Protein AF-X0ZM02-F1 (afdb_monomer)

Nearest PDB structures (foldseek):
  6ifd-assembly2_D  TM=9.025E-01  e=1.236E-11  Vibrio cholerae
  6ifd-assembly2_C  TM=8.957E-01  e=3.760E-11  Vibrio cholerae
  6ifd-assembly1_A  TM=8.957E-01  e=6.777E-11  Vibrio cholerae
  6ifi-assembly1_A  TM=8.770E-01  e=3.482E-10  Vibrio cholerae
  9ftc-assembly1_B  TM=8.347E-01  e=5.383E-08  Aeromonas caviae

Sequence (154 aa):
MGSKLINNVYVSSDAIDILEISKNYGAKVIKRPRTIARDNSTSEEALKHAIAFIKKNVKEKIDIIVFCQATSPLRTSEDIDNAIKYFISTQADSLFSAVILESLYTWRKQKRELISVSYDYKNRVRRQERPPLYLENGSIYIFKPEVLVKYNNR

Solvent-accessible surface area (backbone atoms only — not comparable to full-atom values): 9552 Å² total; per-residue (Å²): 136,77,44,87,78,65,90,79,55,77,46,76,39,69,51,64,68,61,45,53,54,38,44,77,70,72,31,44,71,41,83,40,60,70,85,53,66,42,96,85,42,48,72,60,57,44,50,53,50,49,54,52,47,38,46,72,76,69,64,56,88,73,76,66,43,78,50,64,41,84,90,36,75,85,67,53,40,63,57,53,43,53,51,52,52,49,43,60,75,69,66,56,62,58,49,71,41,61,43,82,44,88,76,70,90,43,65,45,78,54,94,95,44,76,42,67,72,68,55,57,84,92,62,75,72,59,79,90,78,52,81,86,42,74,40,78,61,63,42,43,34,39,27,31,63,64,46,36,70,75,66,70,42,114

Structure (mmCIF, N/CA/C/O backbone):
data_AF-X0ZM02-F1
#
_entry.id   AF-X0ZM02-F1
#
loop_
_atom_site.group_PDB
_atom_site.id
_atom_site.type_symbol
_atom_site.label_atom_id
_atom_site.label_alt_id
_atom_site.label_comp_id
_atom_site.label_asym_id
_atom_site.label_entity_id
_atom_site.label_seq_id
_atom_site.pdbx_PDB_ins_code
_atom_site.Cartn_x
_atom_site.Cartn_y
_atom_site.Cartn_z
_atom_site.occupancy
_atom_site.B_iso_or_equiv
_atom_site.auth_seq_id
_atom_site.auth_comp_id
_atom_site.auth_asym_id
_atom_site.auth_atom_id
_atom_site.pdbx_PDB_model_num
ATOM 1 N N . MET A 1 1 ? -11.727 -12.442 7.898 1.00 53.62 1 MET A N 1
ATOM 2 C CA . MET A 1 1 ? -10.272 -12.245 7.689 1.00 53.62 1 MET A CA 1
ATOM 3 C C . MET A 1 1 ? -9.522 -13.298 8.482 1.00 53.62 1 MET A C 1
ATOM 5 O O . MET A 1 1 ? -9.920 -13.543 9.608 1.00 53.62 1 MET A O 1
ATOM 9 N N . GLY A 1 2 ? -8.522 -13.949 7.879 1.00 79.25 2 GLY A N 1
ATOM 10 C CA . GLY A 1 2 ? -7.834 -15.119 8.454 1.00 79.25 2 GLY A CA 1
ATOM 11 C C . GLY A 1 2 ? -6.314 -14.983 8.600 1.00 79.25 2 GLY A C 1
ATOM 12 O O . GLY A 1 2 ? -5.657 -15.976 8.890 1.00 79.25 2 GLY A O 1
ATOM 13 N N . SER A 1 3 ? -5.748 -13.789 8.374 1.00 89.75 3 SER A N 1
ATOM 14 C CA . SER A 1 3 ? -4.322 -13.541 8.638 1.00 89.75 3 SER A CA 1
ATOM 15 C C . SER A 1 3 ? -4.085 -13.556 10.145 1.00 89.75 3 SER A C 1
ATOM 17 O O . SER A 1 3 ? -4.868 -12.977 10.900 1.00 89.75 3 SER A O 1
ATOM 19 N N . LYS A 1 4 ? -3.022 -14.234 10.579 1.00 94.19 4 LYS A N 1
ATOM 20 C CA . LYS A 1 4 ? -2.693 -14.407 12.003 1.00 94.19 4 LYS A CA 1
ATOM 21 C C . LYS A 1 4 ? -1.858 -13.258 12.563 1.00 94.19 4 LYS A C 1
ATOM 23 O O . LYS A 1 4 ? -1.710 -13.161 13.777 1.00 94.19 4 LYS A O 1
ATOM 28 N N . LEU A 1 5 ? -1.293 -12.421 11.691 1.00 96.06 5 LEU A N 1
ATOM 29 C CA . LEU A 1 5 ? -0.351 -11.361 12.061 1.00 96.06 5 LEU A CA 1
ATOM 30 C C . LEU A 1 5 ? -0.957 -9.951 12.028 1.00 96.06 5 LEU A C 1
ATOM 32 O O . LEU A 1 5 ? -0.303 -8.999 12.443 1.00 96.06 5 LEU A O 1
ATOM 36 N N . ILE A 1 6 ? -2.196 -9.796 11.554 1.00 95.94 6 ILE A N 1
ATOM 37 C CA . ILE A 1 6 ? -2.898 -8.509 11.544 1.00 95.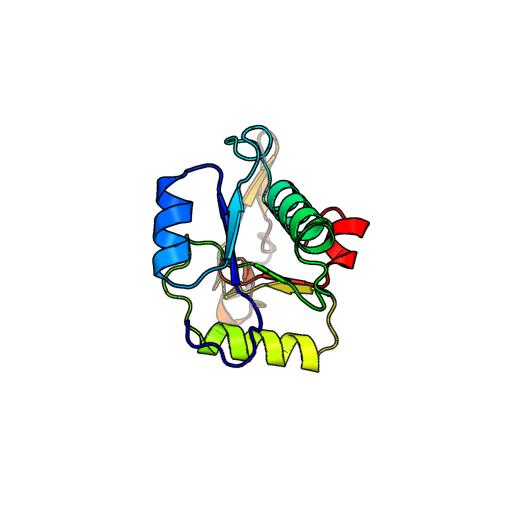94 6 ILE A CA 1
ATOM 38 C C . ILE A 1 6 ? -3.673 -8.318 12.850 1.00 95.94 6 ILE A C 1
ATOM 40 O O . ILE A 1 6 ? -4.576 -9.089 13.163 1.00 95.94 6 ILE A O 1
ATOM 44 N N . ASN A 1 7 ? -3.369 -7.245 13.583 1.00 95.06 7 ASN A N 1
ATOM 45 C CA . ASN A 1 7 ? -4.072 -6.916 14.828 1.00 95.06 7 ASN A CA 1
ATOM 46 C C . ASN A 1 7 ? -5.404 -6.198 14.593 1.00 95.06 7 ASN A C 1
ATOM 48 O O . ASN A 1 7 ? -6.390 -6.474 15.268 1.00 95.06 7 ASN A O 1
ATOM 52 N N . ASN A 1 8 ? -5.424 -5.247 13.660 1.00 94.94 8 ASN A N 1
ATOM 53 C CA . ASN A 1 8 ? -6.574 -4.389 13.408 1.00 94.94 8 ASN A CA 1
ATOM 54 C C . ASN A 1 8 ? -6.757 -4.178 11.913 1.00 94.94 8 ASN A C 1
ATOM 56 O O . ASN A 1 8 ? -5.787 -3.973 11.185 1.00 94.94 8 ASN A O 1
ATOM 60 N N . VAL A 1 9 ? -8.013 -4.164 11.471 1.00 96.56 9 VAL A N 1
ATOM 61 C CA . VAL A 1 9 ? -8.362 -3.895 10.076 1.00 96.56 9 VAL A CA 1
ATOM 62 C C . VAL A 1 9 ? -9.268 -2.686 10.020 1.00 96.56 9 VAL A C 1
ATOM 64 O O . VAL A 1 9 ? -10.282 -2.628 10.718 1.00 96.56 9 VAL A O 1
ATOM 67 N N . TYR A 1 10 ? -8.901 -1.748 9.154 1.00 97.25 10 TYR A N 1
ATOM 68 C CA . TYR A 1 10 ? -9.643 -0.525 8.916 1.00 97.25 10 TYR A CA 1
ATOM 69 C C . TYR A 1 10 ? -10.052 -0.428 7.447 1.00 97.25 10 TYR A C 1
ATOM 71 O O . TYR A 1 10 ? -9.241 -0.687 6.559 1.00 97.25 10 TYR A O 1
ATOM 79 N N . VAL A 1 11 ? -11.284 0.007 7.193 1.00 97.88 11 VAL A N 1
ATOM 80 C CA . VAL A 1 11 ? -11.743 0.433 5.867 1.00 97.88 11 VAL A CA 1
ATOM 81 C C . VAL A 1 11 ? -11.991 1.936 5.885 1.00 97.88 11 VAL A C 1
ATOM 83 O O . VAL A 1 11 ? -12.757 2.444 6.703 1.00 97.88 11 VAL A O 1
ATOM 86 N N . SER A 1 12 ? -11.327 2.647 4.974 1.00 97.44 12 SER A N 1
ATOM 87 C CA . SER A 1 12 ? -11.488 4.086 4.766 1.00 97.44 12 SER A CA 1
ATOM 88 C C . SER A 1 12 ? -12.326 4.322 3.516 1.00 97.44 12 SER A C 1
ATOM 90 O O . SER A 1 12 ? -11.930 3.913 2.426 1.00 97.44 12 SER A O 1
ATOM 92 N N . SER A 1 13 ? -13.484 4.957 3.670 1.00 96.56 13 SER A N 1
ATOM 93 C CA . SER A 1 13 ? -14.389 5.273 2.561 1.00 96.56 13 SER A CA 1
ATOM 94 C C . SER A 1 13 ? -15.231 6.503 2.890 1.00 96.56 13 SER A C 1
ATOM 96 O O . SER A 1 13 ? -15.465 6.825 4.056 1.00 96.56 13 SER A O 1
ATOM 98 N N . ASP A 1 14 ? -15.657 7.225 1.864 1.00 96.19 14 ASP A N 1
ATOM 99 C CA . ASP A 1 14 ? -16.641 8.305 1.939 1.00 96.19 14 ASP A CA 1
ATOM 100 C C . ASP A 1 14 ? -18.077 7.810 1.685 1.00 96.19 14 ASP A C 1
ATOM 102 O O . ASP A 1 14 ? -19.031 8.483 2.082 1.00 96.19 14 ASP A O 1
ATOM 106 N N . ALA A 1 15 ? -18.229 6.618 1.100 1.00 96.44 15 ALA A N 1
ATOM 107 C CA . ALA A 1 15 ? -19.515 6.000 0.799 1.00 96.44 15 ALA A CA 1
ATOM 108 C C . ALA A 1 15 ? -20.051 5.202 2.002 1.00 96.44 15 ALA A C 1
ATOM 110 O O . ALA A 1 15 ? -19.353 4.364 2.578 1.00 96.44 15 ALA A O 1
ATOM 111 N N . ILE A 1 16 ? -21.286 5.498 2.415 1.00 95.94 16 ILE A N 1
ATOM 112 C CA . ILE A 1 16 ? -21.894 4.956 3.642 1.00 95.94 16 ILE A CA 1
ATOM 113 C C . ILE A 1 16 ? -22.155 3.452 3.524 1.00 95.94 16 ILE A C 1
ATOM 115 O O . ILE A 1 16 ? -21.842 2.712 4.451 1.00 95.94 16 ILE A O 1
ATOM 119 N N . ASP A 1 17 ? -22.644 3.008 2.373 1.00 97.62 17 ASP A N 1
ATOM 120 C CA . ASP A 1 17 ? -22.875 1.605 2.021 1.00 97.62 17 ASP A CA 1
ATOM 121 C C . ASP A 1 17 ? -21.604 0.749 2.160 1.00 97.62 17 ASP A C 1
ATOM 123 O O . ASP A 1 17 ? -21.625 -0.308 2.793 1.00 97.62 17 ASP A O 1
ATOM 127 N N . ILE A 1 18 ? -20.461 1.242 1.670 1.00 96.88 18 ILE A N 1
ATOM 128 C CA . ILE A 1 18 ? -19.160 0.573 1.822 1.00 96.88 18 ILE A CA 1
ATOM 129 C C . ILE A 1 18 ? -18.781 0.457 3.303 1.00 96.88 18 ILE A C 1
ATOM 131 O O . ILE A 1 18 ? -18.293 -0.590 3.738 1.00 96.88 18 ILE A O 1
ATOM 135 N N . LEU A 1 19 ? -18.988 1.516 4.092 1.00 97.56 19 LEU A N 1
ATOM 136 C CA . LEU A 1 19 ? -18.663 1.513 5.522 1.00 97.56 19 LEU A CA 1
ATOM 137 C C . LEU A 1 19 ? -19.575 0.543 6.291 1.00 97.56 19 LEU A C 1
ATOM 139 O O . LEU A 1 19 ? -19.095 -0.191 7.153 1.00 97.56 19 LEU A O 1
ATOM 143 N N . GLU A 1 20 ? -20.869 0.506 5.988 1.00 97.94 20 GLU A N 1
ATOM 144 C CA . GLU A 1 20 ? -21.826 -0.410 6.618 1.00 97.94 20 GLU A CA 1
ATOM 145 C C . GLU A 1 20 ? -21.496 -1.870 6.319 1.00 97.94 20 GLU A C 1
ATOM 147 O O . GLU A 1 20 ? -21.361 -2.669 7.248 1.00 97.94 20 GLU A O 1
ATOM 152 N N . ILE A 1 21 ? -21.252 -2.207 5.049 1.00 97.62 21 ILE A N 1
ATOM 153 C CA . ILE A 1 21 ? -20.827 -3.557 4.664 1.00 97.62 21 ILE A CA 1
ATOM 154 C C . ILE A 1 21 ? -19.524 -3.920 5.385 1.00 97.62 21 ILE A C 1
ATOM 156 O O . ILE A 1 21 ? -19.424 -4.990 5.976 1.00 97.62 21 ILE A O 1
ATOM 160 N N . SER A 1 22 ? -18.543 -3.017 5.424 1.00 97.12 22 SER A N 1
ATOM 161 C CA . SER A 1 22 ? -17.257 -3.271 6.089 1.00 97.12 22 SER A CA 1
ATOM 162 C C . SER A 1 22 ? -17.406 -3.601 7.577 1.00 97.12 22 SER A C 1
ATOM 164 O O . SER A 1 22 ? -16.741 -4.519 8.065 1.00 97.12 22 SER A O 1
ATOM 166 N N . LYS A 1 23 ? -18.310 -2.913 8.290 1.00 96.62 23 LYS A N 1
ATOM 167 C CA . LYS A 1 23 ? -18.636 -3.236 9.690 1.00 96.62 23 LYS A CA 1
ATOM 168 C C . LYS A 1 23 ? -19.222 -4.636 9.827 1.00 96.62 23 LYS A C 1
ATOM 170 O O . LYS A 1 23 ? -18.818 -5.360 10.732 1.00 96.62 23 LYS A O 1
ATOM 175 N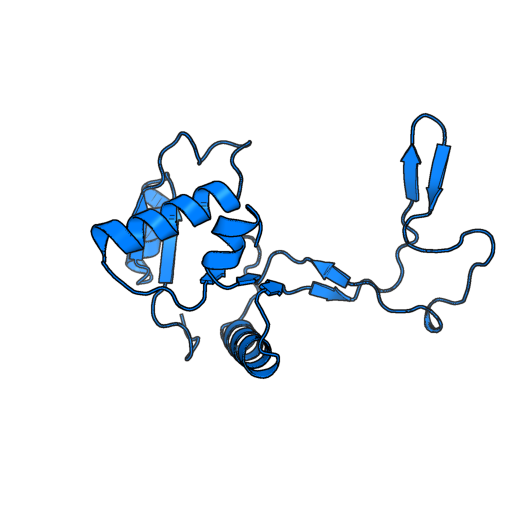 N . ASN A 1 24 ? -20.123 -5.031 8.925 1.00 96.75 24 ASN A N 1
ATOM 176 C CA . ASN A 1 24 ? -20.742 -6.362 8.943 1.00 96.75 24 ASN A CA 1
ATOM 177 C C . ASN A 1 24 ? -19.708 -7.487 8.767 1.00 96.75 24 ASN A C 1
ATOM 179 O O . ASN A 1 24 ? -19.889 -8.578 9.298 1.00 96.75 24 ASN A O 1
ATOM 183 N N . TYR A 1 25 ? -18.594 -7.208 8.084 1.00 95.12 25 TYR A N 1
ATOM 184 C CA . TYR A 1 25 ? -17.450 -8.120 7.953 1.00 95.12 25 TYR A CA 1
ATOM 185 C C . TYR A 1 25 ? -16.388 -7.965 9.063 1.00 95.12 25 TYR A C 1
ATOM 187 O O . TYR A 1 25 ? -15.320 -8.579 8.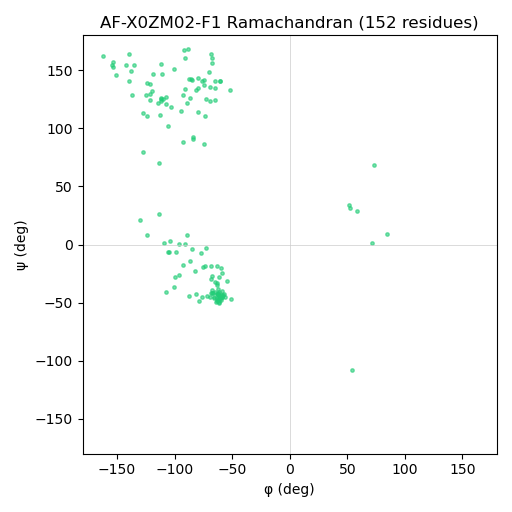988 1.00 95.12 25 TYR A O 1
ATOM 195 N N . GLY A 1 26 ? -16.664 -7.166 10.099 1.00 95.00 26 GLY A N 1
ATOM 196 C CA . GLY A 1 26 ? -15.817 -7.009 11.285 1.00 95.00 26 GLY A CA 1
ATOM 197 C C . GLY A 1 26 ? -14.675 -5.999 11.148 1.00 95.00 26 GLY A C 1
ATOM 198 O O . GLY A 1 26 ? -13.815 -5.936 12.027 1.00 95.00 26 GLY A O 1
ATOM 199 N N . ALA A 1 27 ? -14.630 -5.204 10.075 1.00 96.50 27 ALA A N 1
ATOM 200 C CA . ALA A 1 27 ? -13.641 -4.140 9.947 1.00 96.50 27 ALA A CA 1
ATOM 201 C C . ALA A 1 27 ? -14.052 -2.895 10.750 1.00 96.50 27 ALA A C 1
ATOM 203 O O . ALA A 1 27 ? -15.220 -2.495 10.781 1.00 96.50 27 ALA A O 1
ATOM 204 N N . LYS A 1 28 ? -13.066 -2.223 11.350 1.00 97.06 28 LYS A N 1
ATOM 205 C CA . LYS A 1 28 ? -13.231 -0.859 11.863 1.00 97.06 28 LYS A CA 1
ATOM 206 C C . LYS A 1 28 ? -13.362 0.089 10.668 1.00 97.06 28 LYS A C 1
ATOM 208 O O . LYS A 1 28 ? -12.771 -0.143 9.616 1.00 97.06 28 LYS A O 1
ATOM 213 N N . VAL A 1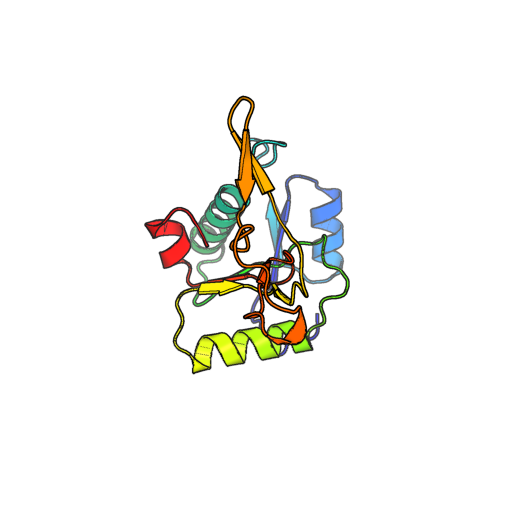 29 ? -14.117 1.172 10.807 1.00 97.50 29 VAL A N 1
ATOM 214 C CA . VAL A 1 29 ? -14.372 2.085 9.683 1.00 97.50 29 VAL A CA 1
ATOM 215 C C . VAL A 1 29 ? -13.864 3.489 9.940 1.00 97.50 29 VAL A C 1
ATOM 217 O O . VAL A 1 29 ? -13.896 3.982 11.067 1.00 97.50 29 VAL A O 1
ATOM 220 N N . ILE A 1 30 ? -13.429 4.147 8.871 1.00 97.75 30 ILE A N 1
ATOM 221 C CA . ILE A 1 30 ? -12.967 5.529 8.873 1.00 97.75 30 ILE A CA 1
ATOM 222 C C . ILE A 1 30 ? -13.750 6.268 7.792 1.00 97.75 30 ILE A C 1
ATOM 224 O O . ILE A 1 30 ? -13.584 6.005 6.601 1.00 97.75 30 ILE A O 1
ATOM 228 N N . LYS A 1 31 ? -14.608 7.208 8.204 1.00 97.19 31 LYS A N 1
ATOM 229 C CA . LYS A 1 31 ? -15.325 8.064 7.257 1.00 97.19 31 LYS A CA 1
ATOM 230 C C . LYS A 1 31 ? -14.351 9.080 6.672 1.00 97.19 31 LYS A C 1
ATOM 232 O O . LYS A 1 31 ? -13.876 9.972 7.375 1.00 97.19 31 LYS A O 1
ATOM 237 N N . ARG A 1 32 ? -14.042 8.925 5.391 1.00 95.75 32 ARG A N 1
ATOM 238 C CA . ARG A 1 32 ? -13.106 9.778 4.665 1.00 95.75 32 ARG A CA 1
ATOM 239 C C . ARG A 1 32 ? -13.804 11.071 4.209 1.00 95.75 32 ARG A C 1
ATOM 241 O O . ARG A 1 32 ? -14.904 11.001 3.665 1.00 95.75 32 ARG A O 1
ATOM 248 N N . PRO A 1 33 ? -13.201 12.256 4.408 1.00 94.94 33 PRO A N 1
ATOM 249 C CA . PRO A 1 33 ? -13.709 13.498 3.842 1.00 94.94 33 PRO A CA 1
ATOM 250 C C . PRO A 1 33 ? -13.747 13.449 2.313 1.00 94.94 33 PRO A C 1
ATOM 252 O O . PRO A 1 33 ? -12.800 12.995 1.673 1.00 94.94 33 PRO A O 1
ATOM 255 N N . ARG A 1 34 ? -14.805 14.013 1.720 1.00 92.00 34 ARG A N 1
ATOM 256 C CA . ARG A 1 34 ? -15.003 14.043 0.260 1.00 92.00 34 ARG A CA 1
ATOM 257 C C . ARG A 1 34 ? -13.886 14.771 -0.502 1.00 92.00 34 ARG A C 1
ATOM 259 O O . ARG A 1 34 ? -13.735 14.587 -1.702 1.00 92.00 34 ARG A O 1
ATOM 266 N N . THR A 1 35 ? -13.113 15.626 0.166 1.00 91.50 35 THR A N 1
ATOM 267 C CA . THR A 1 35 ? -11.976 16.342 -0.434 1.00 91.50 35 THR A CA 1
ATOM 268 C C . THR A 1 35 ? -10.816 15.424 -0.812 1.00 91.50 35 THR A C 1
ATOM 270 O O . THR A 1 35 ? -10.108 15.748 -1.756 1.00 91.50 35 THR A O 1
ATOM 273 N N . ILE A 1 36 ? -10.662 14.286 -0.129 1.00 92.31 36 ILE A N 1
ATOM 274 C CA . ILE A 1 36 ? -9.605 13.284 -0.362 1.00 92.31 36 ILE A CA 1
ATOM 275 C C . ILE A 1 36 ? -10.180 11.950 -0.879 1.00 92.31 36 ILE A C 1
ATOM 277 O O . ILE A 1 36 ? -9.636 10.870 -0.643 1.00 92.31 36 ILE A O 1
ATOM 281 N N . ALA A 1 37 ? -11.340 12.031 -1.533 1.00 89.06 37 ALA A N 1
ATOM 282 C CA . ALA A 1 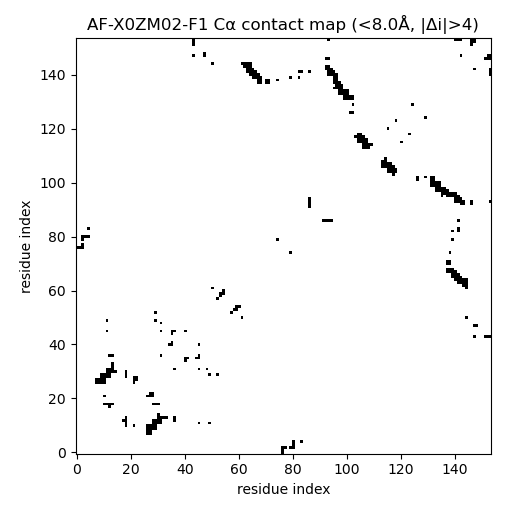37 ? -12.076 10.910 -2.112 1.00 89.06 37 ALA A CA 1
ATOM 283 C C . ALA A 1 37 ? -12.489 11.175 -3.571 1.00 89.06 37 ALA A C 1
ATOM 285 O O . ALA A 1 37 ? -13.457 10.605 -4.063 1.00 89.06 37 ALA A O 1
ATOM 286 N N . ARG A 1 38 ? -11.801 12.098 -4.244 1.00 88.38 38 ARG A N 1
ATOM 287 C CA . ARG A 1 38 ? -12.070 12.470 -5.637 1.00 88.38 38 ARG A CA 1
ATOM 288 C C . ARG A 1 38 ? -11.215 11.620 -6.574 1.00 88.38 38 ARG A C 1
ATOM 290 O O . ARG A 1 38 ? -10.236 11.024 -6.137 1.00 88.38 38 ARG A O 1
ATOM 297 N N . ASP A 1 39 ? -11.525 11.642 -7.866 1.00 83.56 39 ASP A N 1
ATOM 298 C CA . ASP A 1 39 ? -10.775 10.889 -8.887 1.00 83.56 39 ASP A CA 1
ATOM 299 C C . ASP A 1 39 ? -9.286 11.267 -8.957 1.00 83.56 39 ASP A C 1
ATOM 301 O O . ASP A 1 39 ? -8.455 10.470 -9.380 1.00 83.56 39 ASP A O 1
ATOM 305 N N . ASN A 1 40 ? -8.938 12.485 -8.531 1.00 86.12 40 ASN A N 1
ATOM 306 C CA . ASN A 1 40 ? -7.562 12.970 -8.464 1.00 86.12 40 ASN A CA 1
ATOM 307 C C . ASN A 1 40 ? -6.915 12.824 -7.076 1.00 86.12 40 ASN A C 1
ATOM 309 O O . ASN A 1 40 ? -5.770 13.242 -6.907 1.00 86.12 40 ASN A O 1
ATOM 313 N N . SER A 1 41 ? -7.632 12.283 -6.08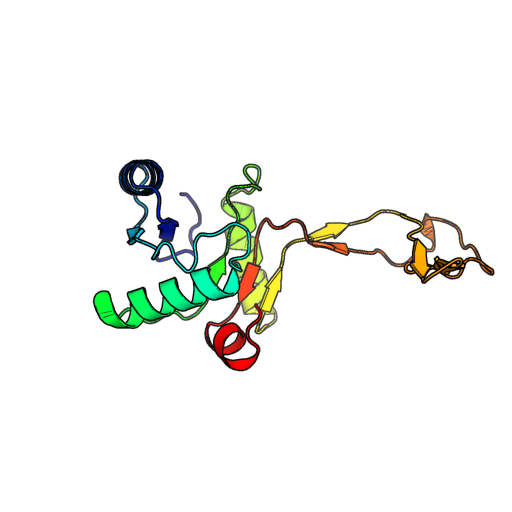7 1.00 89.75 41 SER A N 1
ATOM 314 C CA . SER A 1 41 ? -7.088 12.049 -4.751 1.00 89.75 41 SER A CA 1
ATOM 315 C C . SER A 1 41 ? -6.139 10.859 -4.760 1.00 89.75 41 SER A C 1
ATOM 317 O O . SER A 1 41 ? -6.386 9.846 -5.418 1.00 89.75 41 SER A O 1
ATOM 319 N N . THR A 1 42 ? -5.056 10.959 -3.998 1.00 92.12 42 THR A N 1
ATOM 320 C CA . THR A 1 42 ? -4.045 9.899 -3.956 1.00 92.12 42 THR A CA 1
ATOM 321 C C . THR A 1 42 ? -4.337 8.881 -2.856 1.00 92.12 42 THR A C 1
ATOM 323 O O . THR A 1 42 ? -5.055 9.145 -1.884 1.00 92.12 42 THR A O 1
ATOM 326 N N . SER A 1 43 ? -3.748 7.688 -2.979 1.00 93.19 43 SER A N 1
ATOM 327 C CA . SER A 1 43 ? -3.804 6.699 -1.892 1.00 93.19 43 SER A CA 1
ATOM 328 C C . SER A 1 43 ? -3.098 7.230 -0.639 1.00 93.19 43 SER A C 1
ATOM 330 O O . SER A 1 43 ? -3.542 6.983 0.480 1.00 93.19 43 SER A O 1
ATOM 332 N N . GLU A 1 44 ? -2.047 8.027 -0.821 1.00 95.19 44 GLU A N 1
ATOM 333 C CA . GLU A 1 44 ? -1.244 8.647 0.230 1.00 95.19 44 GLU A CA 1
ATOM 334 C C . GLU A 1 44 ? -2.079 9.611 1.081 1.00 95.19 44 GLU A C 1
ATOM 336 O O . GLU A 1 44 ? -1.977 9.585 2.308 1.00 95.19 44 GLU A O 1
ATOM 341 N N . GLU A 1 45 ? -2.945 10.425 0.467 1.00 95.50 45 GLU A N 1
ATOM 342 C CA . GLU A 1 45 ? -3.866 11.315 1.188 1.00 95.50 45 GLU A CA 1
ATOM 343 C C . GLU A 1 45 ? -4.828 10.521 2.080 1.00 95.50 45 GLU A C 1
ATOM 345 O O . GLU A 1 45 ? -5.008 10.839 3.261 1.00 95.50 45 GLU A O 1
ATOM 350 N N . ALA A 1 46 ? -5.407 9.446 1.540 1.00 95.50 46 ALA A N 1
ATOM 351 C CA . ALA A 1 46 ? -6.316 8.577 2.279 1.00 95.50 46 ALA A CA 1
ATOM 352 C C . ALA A 1 46 ? -5.610 7.852 3.440 1.00 95.50 46 ALA A C 1
ATOM 354 O O . ALA A 1 46 ? -6.163 7.771 4.542 1.00 95.50 46 ALA A O 1
ATOM 355 N N . LEU A 1 47 ? -4.384 7.370 3.219 1.00 96.81 47 LEU A N 1
ATOM 356 C CA . LEU A 1 47 ? -3.561 6.709 4.233 1.00 96.81 47 LEU A CA 1
ATOM 357 C C . LEU A 1 47 ? -3.160 7.676 5.352 1.00 96.81 47 LEU A C 1
ATOM 359 O O . LEU A 1 47 ? -3.320 7.352 6.530 1.00 96.81 47 LEU A O 1
ATOM 363 N N . LYS A 1 48 ? -2.718 8.893 5.015 1.00 96.19 48 LYS A N 1
ATOM 364 C CA . LYS A 1 48 ? -2.391 9.934 6.004 1.00 96.19 48 LYS A CA 1
ATOM 365 C C . LYS A 1 48 ? -3.599 10.299 6.858 1.00 96.19 48 LYS A C 1
ATOM 367 O O . LYS A 1 48 ? -3.476 10.391 8.081 1.00 96.19 48 LYS A O 1
ATOM 372 N N . HIS A 1 49 ? -4.768 10.448 6.236 1.00 96.88 49 HIS A N 1
ATOM 373 C CA . HIS A 1 49 ? -6.016 10.673 6.956 1.00 96.88 49 HIS A CA 1
ATOM 374 C C . HIS A 1 49 ? -6.340 9.522 7.917 1.00 96.88 49 HIS A C 1
ATOM 376 O O . HIS A 1 49 ? -6.652 9.771 9.081 1.00 96.88 49 HIS A O 1
ATOM 382 N N . ALA A 1 50 ? -6.222 8.270 7.468 1.00 96.81 50 ALA A N 1
ATOM 383 C CA . ALA A 1 50 ? -6.481 7.103 8.306 1.00 96.81 50 ALA A CA 1
ATOM 384 C C . ALA A 1 50 ? -5.528 7.027 9.512 1.00 96.81 50 ALA A C 1
ATOM 386 O O . ALA A 1 50 ? -5.982 6.858 10.644 1.00 96.81 50 ALA A O 1
ATOM 387 N N . ILE A 1 51 ? -4.225 7.236 9.301 1.00 96.06 51 ILE A N 1
ATOM 388 C CA . ILE A 1 51 ? -3.217 7.263 10.373 1.00 96.06 51 ILE A CA 1
ATOM 389 C C . ILE A 1 51 ? -3.537 8.361 11.392 1.00 96.06 51 ILE A C 1
ATOM 391 O O . ILE A 1 51 ? -3.520 8.111 12.598 1.00 96.06 51 ILE A O 1
ATOM 395 N N . ALA A 1 52 ? -3.843 9.575 10.923 1.00 95.44 52 ALA A N 1
ATOM 396 C CA . ALA A 1 52 ? -4.194 10.693 11.794 1.00 95.44 52 ALA A CA 1
ATOM 397 C C . ALA A 1 52 ? -5.476 10.407 12.592 1.00 95.44 52 ALA A C 1
ATOM 399 O O . ALA A 1 52 ? -5.531 10.681 13.793 1.00 95.44 52 ALA A O 1
ATOM 400 N N . PHE A 1 53 ? -6.483 9.809 11.950 1.00 96.56 53 PHE A N 1
ATOM 401 C CA . PHE A 1 53 ? -7.727 9.407 12.598 1.00 96.56 53 PHE A CA 1
ATOM 402 C C . PHE A 1 53 ? -7.482 8.380 13.709 1.00 96.56 53 PHE A C 1
ATOM 404 O O . PHE A 1 53 ? -7.980 8.567 14.820 1.00 96.56 53 PHE A O 1
ATOM 411 N N . ILE A 1 54 ? -6.701 7.330 13.437 1.00 96.12 54 ILE A N 1
ATOM 412 C CA . ILE A 1 54 ? -6.392 6.271 14.408 1.00 96.12 54 ILE A CA 1
ATOM 413 C C . ILE A 1 54 ? -5.625 6.851 15.599 1.00 96.12 54 ILE A C 1
ATOM 415 O O . ILE A 1 54 ? -6.033 6.655 16.745 1.00 96.12 54 ILE A O 1
ATOM 419 N N . LYS A 1 55 ? -4.583 7.653 15.343 1.00 94.12 55 LYS A N 1
ATOM 420 C CA . LYS A 1 55 ? -3.796 8.309 16.399 1.00 94.12 55 LYS A CA 1
ATOM 421 C C . LYS A 1 55 ? -4.649 9.221 17.283 1.00 94.12 55 LYS A C 1
ATOM 423 O O . LYS A 1 55 ? -4.507 9.191 18.502 1.00 94.12 55 LYS A O 1
ATOM 428 N N . LYS A 1 56 ? -5.539 10.021 16.687 1.00 94.94 56 LYS A N 1
ATOM 429 C CA . LYS A 1 56 ? -6.352 11.005 17.418 1.00 94.94 56 LYS A CA 1
ATOM 430 C C . LYS A 1 56 ? -7.514 10.375 18.189 1.00 94.94 56 LYS A C 1
ATOM 432 O O . LYS A 1 56 ? -7.751 10.759 19.330 1.00 94.94 56 LYS A O 1
ATOM 437 N N . ASN A 1 57 ? -8.252 9.459 17.563 1.00 95.06 57 ASN A N 1
ATOM 438 C CA . ASN A 1 57 ? -9.534 8.978 18.093 1.00 95.06 57 ASN A CA 1
ATOM 439 C C . ASN A 1 57 ? -9.419 7.626 18.798 1.00 95.06 57 ASN A C 1
ATOM 441 O O . ASN A 1 57 ? -10.094 7.408 19.797 1.00 95.06 57 ASN A O 1
ATOM 445 N N . VAL A 1 58 ? -8.571 6.730 18.289 1.00 93.31 58 VAL A N 1
ATOM 446 C CA . VAL A 1 58 ? -8.409 5.373 18.836 1.00 93.31 58 VAL A CA 1
ATOM 447 C C . VAL A 1 58 ? -7.224 5.310 19.805 1.00 93.31 58 VAL A C 1
ATOM 449 O O . VAL A 1 58 ? -7.231 4.508 20.730 1.00 93.31 58 VAL A O 1
ATOM 452 N N . LYS A 1 59 ? -6.231 6.199 19.632 1.00 92.38 59 LYS A N 1
ATOM 453 C CA . LYS A 1 59 ? -4.991 6.261 20.428 1.00 92.38 59 LYS A CA 1
ATOM 454 C C . LYS A 1 59 ? -4.177 4.959 20.374 1.00 92.38 59 LYS A C 1
ATOM 456 O O . LYS A 1 59 ? -3.445 4.636 21.304 1.00 92.38 59 LYS A O 1
ATOM 461 N N . GLU A 1 60 ? -4.286 4.229 19.265 1.00 89.25 60 GLU A N 1
ATOM 462 C CA . GLU A 1 60 ? -3.499 3.023 18.995 1.00 89.25 60 GLU A CA 1
ATOM 463 C C . GLU A 1 60 ? -2.136 3.384 18.383 1.00 89.25 60 GLU A C 1
ATOM 465 O O . GLU A 1 60 ? -2.025 4.278 17.535 1.00 89.25 60 GLU A O 1
ATOM 470 N N . LYS A 1 61 ? -1.092 2.654 18.794 1.00 91.56 61 LYS A N 1
ATOM 471 C CA . LYS A 1 61 ? 0.208 2.676 18.120 1.00 91.56 61 LYS A CA 1
ATOM 472 C C . LYS A 1 61 ? 0.101 1.884 16.816 1.00 91.56 61 LYS A C 1
ATOM 474 O O . LYS A 1 61 ? -0.494 0.812 16.789 1.00 91.56 61 LYS A O 1
ATOM 479 N N . ILE A 1 62 ? 0.683 2.421 15.746 1.00 95.62 62 ILE A N 1
ATOM 480 C CA . ILE A 1 62 ? 0.768 1.756 14.444 1.00 95.62 62 ILE A CA 1
ATOM 481 C C . ILE A 1 62 ? 2.242 1.447 14.210 1.00 95.62 62 ILE A C 1
ATOM 483 O O . ILE A 1 62 ? 3.026 2.378 14.050 1.00 95.62 62 ILE A O 1
ATOM 487 N N . ASP A 1 63 ? 2.616 0.170 14.232 1.00 94.88 63 ASP A N 1
ATOM 488 C CA . ASP A 1 63 ? 4.001 -0.257 13.991 1.00 94.88 63 ASP A CA 1
ATOM 489 C C . ASP A 1 63 ? 4.271 -0.469 12.496 1.00 94.88 63 ASP A C 1
ATOM 491 O O . ASP A 1 63 ? 5.279 -0.011 11.963 1.00 94.88 63 ASP A O 1
ATOM 495 N N . ILE A 1 64 ? 3.335 -1.121 11.805 1.00 96.38 64 ILE A N 1
ATOM 496 C CA . ILE A 1 64 ? 3.370 -1.356 10.360 1.00 96.38 64 ILE A CA 1
ATOM 497 C C . ILE A 1 64 ? 1.984 -1.120 9.767 1.00 96.38 64 ILE A C 1
ATOM 499 O O . ILE A 1 64 ? 0.964 -1.340 10.423 1.00 96.38 64 ILE A O 1
ATOM 503 N N . ILE A 1 65 ? 1.944 -0.680 8.516 1.00 97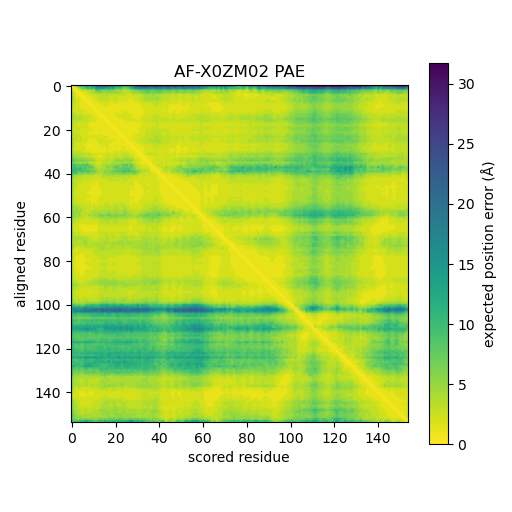.69 65 ILE A N 1
ATOM 504 C CA . ILE A 1 65 ? 0.714 -0.543 7.740 1.00 97.69 65 ILE A CA 1
ATOM 505 C C . ILE A 1 65 ? 0.757 -1.577 6.632 1.00 97.69 65 ILE A C 1
ATOM 507 O O . ILE A 1 65 ? 1.707 -1.594 5.860 1.00 97.69 65 ILE A O 1
ATOM 511 N N . VAL A 1 66 ? -0.288 -2.399 6.540 1.00 97.62 66 VAL A N 1
ATOM 512 C CA . VAL A 1 66 ? -0.521 -3.291 5.402 1.00 97.62 66 VAL A CA 1
ATOM 513 C C . VAL A 1 66 ? -1.665 -2.706 4.581 1.00 97.62 66 VAL A C 1
ATOM 515 O O . VAL A 1 66 ? -2.831 -2.777 4.972 1.00 97.62 66 VAL A O 1
ATOM 518 N N . PHE A 1 67 ? -1.325 -2.068 3.467 1.00 97.25 67 PHE A N 1
ATOM 519 C CA . PHE A 1 67 ? -2.277 -1.463 2.549 1.00 97.25 67 PHE A CA 1
ATOM 520 C C . PHE A 1 67 ? -2.624 -2.442 1.425 1.00 97.25 67 PHE A C 1
ATOM 522 O O . PHE A 1 67 ? -1.780 -2.808 0.608 1.00 97.25 67 PHE A O 1
ATOM 529 N N . CYS A 1 68 ? -3.892 -2.850 1.398 1.00 95.06 68 CYS A N 1
ATOM 530 C CA . CYS A 1 68 ? -4.444 -3.786 0.427 1.00 95.06 68 CYS A CA 1
ATOM 531 C C . CYS A 1 68 ? -5.483 -3.074 -0.439 1.00 95.06 68 CYS A C 1
ATOM 533 O O . CYS A 1 68 ? -6.489 -2.587 0.084 1.00 95.06 68 CYS A O 1
ATOM 535 N N . GLN A 1 69 ? -5.290 -3.055 -1.757 1.00 93.88 69 GLN A N 1
ATOM 536 C CA . GLN A 1 69 ? -6.295 -2.506 -2.664 1.00 93.88 69 GLN A CA 1
ATOM 537 C C . GLN A 1 69 ? -7.419 -3.524 -2.895 1.00 93.88 69 GLN A C 1
ATOM 539 O O . GLN A 1 69 ? -7.170 -4.705 -3.146 1.00 93.88 69 GLN A O 1
ATOM 544 N N . ALA A 1 70 ? -8.673 -3.065 -2.838 1.00 90.44 70 ALA A N 1
ATOM 545 C CA . ALA A 1 70 ? -9.849 -3.919 -3.044 1.00 90.44 70 ALA A CA 1
ATOM 546 C C . ALA A 1 70 ? -9.924 -4.521 -4.464 1.00 90.44 70 ALA A C 1
ATOM 548 O O . ALA A 1 70 ? -10.600 -5.522 -4.679 1.00 90.44 70 ALA A O 1
ATOM 549 N N . THR A 1 71 ? -9.191 -3.947 -5.420 1.00 90.81 71 THR A N 1
ATOM 550 C CA . THR A 1 71 ? -9.066 -4.403 -6.812 1.00 90.81 71 THR A CA 1
ATOM 551 C C . THR A 1 71 ? -8.218 -5.668 -6.984 1.00 90.81 71 THR A C 1
ATOM 553 O O . THR A 1 71 ? -8.133 -6.183 -8.095 1.00 90.81 71 THR A O 1
ATOM 556 N N . SER A 1 72 ? -7.628 -6.198 -5.905 1.00 91.38 72 SER A N 1
ATOM 557 C CA . SER A 1 72 ? -6.852 -7.448 -5.900 1.00 91.38 72 SER A CA 1
ATOM 558 C C . SER A 1 72 ? -7.539 -8.545 -5.065 1.00 91.38 72 SER A C 1
ATOM 560 O O . SER A 1 72 ? -7.050 -8.901 -3.988 1.00 91.38 72 SER A O 1
ATOM 562 N N . PRO A 1 73 ? -8.682 -9.100 -5.517 1.00 91.06 73 PRO A N 1
ATOM 563 C CA . PRO A 1 73 ? -9.506 -10.005 -4.708 1.00 91.06 73 PRO A CA 1
ATOM 564 C C . PRO A 1 73 ? -8.903 -11.403 -4.522 1.00 91.06 73 PRO A C 1
ATOM 566 O O . PRO A 1 73 ? -9.298 -12.115 -3.606 1.00 91.06 73 PRO A O 1
ATOM 569 N N . LEU A 1 74 ? -7.946 -11.801 -5.367 1.00 93.50 74 LEU A N 1
ATOM 570 C CA . LEU A 1 74 ? -7.311 -13.124 -5.310 1.00 93.50 74 LEU A CA 1
ATOM 571 C C . LEU A 1 74 ? -6.270 -13.254 -4.188 1.00 93.50 74 LEU A C 1
ATOM 573 O O . LEU A 1 74 ? -5.762 -14.345 -3.948 1.00 93.50 74 LEU A O 1
ATOM 577 N N . ARG A 1 75 ? -5.948 -12.151 -3.502 1.00 94.56 75 ARG A N 1
ATOM 578 C CA . ARG A 1 75 ? -5.005 -12.135 -2.385 1.00 94.56 75 ARG A CA 1
ATOM 579 C C . ARG A 1 75 ? -5.544 -12.950 -1.213 1.00 94.56 75 ARG A C 1
ATOM 581 O O . ARG A 1 75 ? -6.594 -12.630 -0.648 1.00 94.56 75 ARG A O 1
ATOM 588 N N . THR A 1 76 ? -4.766 -13.925 -0.770 1.00 95.44 76 THR A N 1
ATOM 589 C CA . THR A 1 76 ? -5.103 -14.764 0.378 1.00 95.44 76 THR A CA 1
ATOM 590 C C . THR A 1 76 ? -4.612 -14.152 1.694 1.00 95.44 76 THR A C 1
ATOM 592 O O . THR A 1 76 ? -3.846 -13.185 1.727 1.00 95.44 76 THR A O 1
ATOM 595 N N . SER A 1 77 ? -5.072 -14.695 2.825 1.00 95.50 77 SER A N 1
ATOM 596 C CA . SER A 1 77 ? -4.507 -14.351 4.137 1.00 95.50 77 SER A CA 1
ATOM 597 C C . SER A 1 77 ? -3.082 -14.867 4.319 1.00 95.50 77 SER A C 1
ATOM 599 O O . SER A 1 77 ? -2.306 -14.248 5.041 1.00 95.50 77 SER A O 1
ATOM 601 N N . GLU A 1 78 ? -2.745 -15.980 3.669 1.00 96.81 78 GLU A N 1
ATOM 602 C CA . GLU A 1 78 ? -1.406 -16.559 3.711 1.00 96.81 78 GLU A CA 1
ATOM 603 C C . GLU A 1 78 ? -0.391 -15.657 2.999 1.00 96.81 78 GLU A C 1
ATOM 605 O O . GLU A 1 78 ? 0.689 -15.422 3.538 1.00 96.81 78 GLU A O 1
ATOM 610 N N . ASP A 1 79 ? -0.772 -15.049 1.869 1.00 96.56 79 ASP A N 1
ATOM 611 C CA . ASP A 1 79 ? 0.063 -14.058 1.176 1.00 96.56 79 ASP A CA 1
ATOM 612 C C . ASP A 1 79 ? 0.418 -12.878 2.089 1.00 96.56 79 ASP A C 1
ATOM 614 O O . ASP A 1 79 ? 1.567 -12.440 2.126 1.00 96.56 79 ASP A O 1
ATOM 618 N N . ILE A 1 80 ? -0.556 -12.383 2.865 1.00 97.25 80 ILE A N 1
ATOM 619 C CA . ILE A 1 80 ? -0.333 -11.300 3.834 1.00 97.25 80 ILE A CA 1
ATOM 620 C C . ILE A 1 80 ? 0.632 -11.750 4.932 1.00 97.25 80 ILE A C 1
ATOM 622 O O . ILE A 1 80 ? 1.599 -11.045 5.219 1.00 97.25 80 ILE A O 1
ATOM 626 N N . ASP A 1 81 ? 0.391 -12.913 5.542 1.00 97.88 81 ASP A N 1
ATOM 627 C CA . ASP A 1 81 ? 1.236 -13.410 6.631 1.00 97.88 81 ASP A CA 1
ATOM 628 C C . ASP A 1 81 ? 2.680 -13.637 6.159 1.00 97.88 81 ASP A C 1
ATOM 630 O O . ASP A 1 81 ? 3.628 -13.281 6.862 1.00 97.88 81 ASP A O 1
ATOM 634 N N . ASN A 1 82 ? 2.862 -14.182 4.957 1.00 97.81 82 ASN A N 1
ATOM 635 C CA . ASN A 1 82 ? 4.179 -14.393 4.364 1.00 97.81 82 ASN A CA 1
ATOM 636 C C . ASN A 1 82 ? 4.875 -13.066 4.035 1.00 97.81 82 ASN A C 1
ATOM 638 O O . ASN A 1 82 ? 6.056 -12.909 4.348 1.00 97.81 82 ASN A O 1
ATOM 642 N N . ALA A 1 83 ? 4.148 -12.084 3.493 1.00 97.75 83 ALA A N 1
ATOM 643 C CA . ALA A 1 83 ? 4.687 -10.755 3.217 1.00 97.75 83 ALA A CA 1
ATOM 644 C C . ALA A 1 83 ? 5.133 -10.030 4.502 1.00 97.75 83 ALA A C 1
ATOM 646 O O . ALA A 1 83 ? 6.221 -9.455 4.531 1.00 97.75 83 ALA A O 1
ATOM 647 N N . ILE A 1 84 ? 4.348 -10.106 5.585 1.00 97.88 84 ILE A N 1
ATOM 648 C CA . ILE A 1 84 ? 4.705 -9.522 6.891 1.00 97.88 84 ILE A CA 1
ATOM 649 C C . ILE A 1 84 ? 5.958 -10.194 7.463 1.00 97.88 84 ILE A C 1
ATOM 651 O O . ILE A 1 84 ? 6.875 -9.504 7.909 1.00 97.88 84 ILE A O 1
ATOM 655 N N . LYS A 1 85 ? 6.032 -11.532 7.438 1.00 98.00 85 LYS A N 1
ATOM 656 C CA . LYS A 1 85 ? 7.223 -12.263 7.905 1.00 98.00 85 LYS A CA 1
ATOM 657 C C . LYS A 1 85 ? 8.466 -11.857 7.123 1.00 98.00 85 LYS A C 1
ATOM 659 O O . LYS A 1 85 ? 9.500 -11.597 7.734 1.00 98.00 85 LYS A O 1
ATOM 664 N N . TYR A 1 86 ? 8.354 -11.777 5.797 1.00 98.25 86 TYR A N 1
ATOM 665 C CA . TYR A 1 86 ? 9.460 -11.372 4.939 1.00 98.25 86 TYR A CA 1
ATOM 666 C C . TYR A 1 86 ? 9.921 -9.947 5.273 1.00 98.25 86 TYR A C 1
ATOM 668 O O . TYR A 1 86 ? 11.091 -9.764 5.596 1.00 98.25 86 TYR A O 1
ATOM 676 N N . PHE A 1 87 ? 8.992 -8.986 5.340 1.00 98.38 87 PHE A N 1
ATOM 677 C CA . PHE A 1 87 ? 9.258 -7.596 5.731 1.00 98.38 87 PHE A CA 1
ATOM 678 C C . PHE A 1 87 ? 10.027 -7.477 7.058 1.00 98.38 87 PHE A C 1
ATOM 680 O O . PHE A 1 87 ? 11.012 -6.742 7.152 1.00 98.38 87 PHE A O 1
ATOM 687 N N . ILE A 1 88 ? 9.592 -8.219 8.085 1.00 97.31 88 ILE A N 1
ATOM 688 C CA . ILE A 1 88 ? 10.244 -8.234 9.402 1.00 97.31 88 ILE A CA 1
ATOM 689 C C . ILE A 1 88 ? 11.645 -8.846 9.299 1.00 97.31 88 ILE A C 1
ATOM 691 O O . ILE A 1 88 ? 12.599 -8.285 9.836 1.00 97.31 88 ILE A O 1
ATOM 695 N N . SER A 1 89 ? 11.781 -9.977 8.600 1.00 98.06 89 SER A N 1
ATOM 696 C CA . SER A 1 89 ? 13.053 -10.700 8.483 1.00 98.06 89 SER A CA 1
ATOM 697 C C . SER A 1 89 ? 14.140 -9.897 7.767 1.00 98.06 89 SER A C 1
ATOM 699 O O . SER A 1 89 ? 15.305 -9.968 8.149 1.00 98.06 89 SER A O 1
ATOM 701 N N . THR A 1 90 ? 13.763 -9.090 6.772 1.00 97.75 90 THR A N 1
ATOM 702 C CA . THR A 1 90 ? 14.693 -8.243 6.016 1.00 97.75 90 THR A CA 1
ATOM 703 C C . THR A 1 90 ? 14.966 -6.905 6.697 1.00 97.75 90 THR A C 1
ATOM 705 O O . THR A 1 90 ? 15.761 -6.126 6.181 1.00 97.75 90 THR A O 1
ATOM 708 N N . GLN A 1 91 ? 14.301 -6.613 7.823 1.00 96.44 91 GLN A N 1
ATOM 709 C CA . GLN A 1 91 ? 14.349 -5.318 8.511 1.00 96.44 91 GLN A CA 1
ATOM 710 C C . GLN A 1 91 ? 14.069 -4.127 7.577 1.00 96.44 91 GLN A C 1
ATOM 712 O O . GLN A 1 91 ? 14.626 -3.040 7.749 1.00 96.44 91 GLN A O 1
ATOM 717 N N . ALA A 1 92 ? 13.194 -4.328 6.587 1.00 96.44 92 ALA A N 1
ATOM 718 C CA . ALA A 1 92 ? 12.866 -3.299 5.610 1.00 96.44 92 ALA A CA 1
ATOM 719 C C . ALA A 1 92 ? 12.081 -2.134 6.247 1.00 96.44 92 ALA A C 1
ATOM 721 O O . ALA A 1 92 ? 11.543 -2.221 7.359 1.00 96.44 92 ALA A O 1
ATOM 722 N N . ASP A 1 93 ? 12.023 -1.008 5.543 1.00 96.75 93 ASP A N 1
ATOM 723 C CA . ASP A 1 93 ? 11.138 0.115 5.857 1.00 96.75 93 ASP A CA 1
ATOM 724 C C . ASP A 1 93 ? 9.873 0.126 4.980 1.00 96.75 93 ASP A C 1
ATOM 726 O O . ASP A 1 93 ? 8.817 0.538 5.470 1.00 96.75 93 ASP A O 1
ATOM 730 N N . SER A 1 94 ? 9.960 -0.417 3.759 1.00 97.38 94 SER A N 1
ATOM 731 C CA . SER A 1 94 ? 8.862 -0.629 2.813 1.00 97.38 94 SER A CA 1
ATOM 732 C C . SER A 1 94 ? 8.981 -1.950 2.028 1.00 97.38 94 SER A C 1
ATOM 734 O O . SER A 1 94 ? 10.069 -2.499 1.849 1.00 97.38 94 SER A O 1
ATOM 736 N N . LEU A 1 95 ? 7.844 -2.474 1.571 1.00 97.81 95 LEU A N 1
ATOM 737 C CA . LEU A 1 95 ? 7.680 -3.668 0.745 1.00 97.81 95 LEU A CA 1
ATOM 738 C C . LEU A 1 95 ? 6.419 -3.539 -0.117 1.00 97.81 95 LEU A C 1
ATOM 740 O O . LEU A 1 95 ? 5.389 -3.039 0.333 1.00 97.81 95 LEU A O 1
ATOM 744 N N . PHE A 1 96 ? 6.463 -4.082 -1.331 1.00 97.12 96 PHE A N 1
ATOM 745 C CA . PHE A 1 96 ? 5.297 -4.238 -2.197 1.00 97.12 96 PHE A CA 1
ATOM 746 C C . PHE A 1 96 ? 5.273 -5.625 -2.840 1.00 97.12 96 PHE A C 1
ATOM 748 O O . PHE A 1 96 ? 6.311 -6.264 -3.016 1.00 97.12 96 PHE A O 1
ATOM 755 N N . SER A 1 97 ? 4.086 -6.098 -3.212 1.00 97.19 97 SER A N 1
ATOM 756 C CA . SER A 1 97 ? 3.931 -7.310 -4.012 1.00 97.19 97 SER A CA 1
ATOM 757 C C . SER A 1 97 ? 4.029 -7.016 -5.508 1.00 97.19 97 SER A C 1
ATOM 759 O O . SER A 1 97 ? 3.514 -6.014 -6.012 1.00 97.19 97 SER A O 1
ATOM 761 N N . ALA A 1 98 ? 4.648 -7.938 -6.237 1.00 95.94 98 ALA A N 1
ATOM 762 C CA . ALA A 1 98 ? 4.847 -7.828 -7.671 1.00 95.94 98 ALA A CA 1
ATOM 763 C C . ALA A 1 98 ? 4.633 -9.169 -8.372 1.00 95.94 98 ALA A C 1
ATOM 765 O O . ALA A 1 98 ? 4.640 -10.228 -7.746 1.00 95.94 98 ALA A O 1
ATOM 766 N N . VAL A 1 99 ? 4.471 -9.109 -9.689 1.00 93.75 99 VAL A N 1
ATOM 767 C CA . VAL A 1 99 ? 4.516 -10.273 -10.577 1.00 93.75 99 VAL A CA 1
ATOM 768 C C . VAL A 1 99 ? 5.766 -10.210 -11.442 1.00 93.75 99 VAL A C 1
ATOM 770 O O . VAL A 1 99 ? 6.216 -9.123 -11.818 1.00 93.75 99 VAL A O 1
ATOM 773 N N . ILE A 1 100 ? 6.327 -11.375 -11.764 1.00 90.88 100 ILE A N 1
ATOM 774 C CA . ILE A 1 100 ? 7.444 -11.459 -12.704 1.00 90.88 100 ILE A CA 1
ATOM 775 C C . ILE A 1 100 ? 6.917 -11.112 -14.092 1.00 90.88 100 ILE A C 1
ATOM 777 O O . ILE A 1 100 ? 5.987 -11.727 -14.613 1.00 90.88 100 ILE A O 1
ATOM 781 N N . LEU A 1 101 ? 7.538 -10.112 -14.697 1.00 85.38 101 LEU A N 1
ATOM 782 C CA . LEU A 1 101 ? 7.261 -9.677 -16.045 1.00 85.38 101 LEU A CA 1
ATOM 783 C C . LEU A 1 101 ? 8.212 -10.396 -16.995 1.00 85.38 101 LEU A C 1
ATOM 785 O O . LEU A 1 101 ? 9.302 -9.917 -17.324 1.00 85.38 101 LEU A O 1
ATOM 789 N N . GLU A 1 102 ? 7.786 -11.566 -17.451 1.00 73.56 102 GLU A N 1
ATOM 790 C CA . GLU A 1 102 ? 8.561 -12.349 -18.396 1.00 73.56 102 GLU A CA 1
ATOM 791 C C . GLU A 1 102 ? 8.475 -11.728 -19.796 1.00 73.56 102 GLU A C 1
ATOM 793 O O . GLU A 1 102 ? 7.670 -12.109 -20.643 1.00 73.56 102 GLU A O 1
ATOM 798 N N . SER A 1 103 ? 9.368 -10.772 -20.053 1.00 67.06 103 SER A N 1
ATOM 799 C CA . SER A 1 103 ? 9.745 -10.250 -21.373 1.00 67.06 103 SER A CA 1
ATOM 800 C C . SER A 1 103 ? 8.751 -9.342 -22.106 1.00 67.06 103 SER A C 1
ATOM 802 O O . SER A 1 103 ? 8.309 -9.635 -23.215 1.00 67.06 103 SER A O 1
ATOM 804 N N . LEU A 1 104 ? 8.536 -8.139 -21.568 1.00 74.62 104 LEU A N 1
ATOM 805 C CA . LEU A 1 104 ? 8.049 -7.017 -22.375 1.00 74.62 104 LEU A CA 1
ATOM 806 C C . LEU A 1 104 ? 9.211 -6.179 -22.921 1.00 74.62 104 LEU A C 1
ATOM 808 O O . LEU A 1 104 ? 10.086 -5.730 -22.180 1.00 74.62 104 LEU A O 1
ATOM 812 N N . TYR A 1 105 ? 9.191 -5.936 -24.229 1.00 84.94 105 TYR A N 1
ATOM 813 C CA . TYR A 1 105 ? 9.990 -4.893 -24.870 1.00 84.94 105 TYR A CA 1
ATOM 814 C C . TYR A 1 105 ? 9.228 -3.580 -24.751 1.00 84.94 105 TYR A C 1
ATOM 816 O O . TYR A 1 105 ? 8.367 -3.279 -25.579 1.00 84.94 105 TYR A O 1
ATOM 824 N N . THR A 1 106 ? 9.480 -2.827 -23.688 1.00 89.25 106 THR A N 1
ATOM 825 C CA . THR A 1 106 ? 8.757 -1.586 -23.440 1.00 89.25 106 THR A CA 1
ATOM 826 C C . THR A 1 106 ? 9.499 -0.424 -24.076 1.00 89.25 106 THR A C 1
ATOM 828 O O . THR A 1 106 ? 10.717 -0.286 -23.959 1.00 89.25 106 THR A O 1
ATOM 831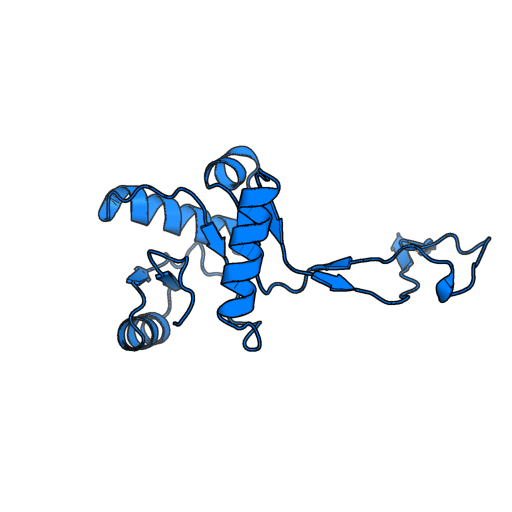 N N . TRP A 1 107 ? 8.738 0.416 -24.766 1.00 92.38 107 TRP A N 1
ATOM 832 C CA . TRP A 1 107 ? 9.216 1.633 -25.402 1.00 92.38 107 TRP A CA 1
ATOM 833 C C . TRP A 1 107 ? 8.397 2.806 -24.879 1.00 92.38 107 TRP A C 1
ATOM 835 O O . TRP A 1 107 ? 7.179 2.712 -24.731 1.00 92.38 107 TRP A O 1
ATOM 845 N N . ARG A 1 108 ? 9.057 3.928 -24.611 1.00 95.12 108 ARG A N 1
ATOM 846 C CA . ARG A 1 108 ? 8.431 5.185 -24.206 1.00 95.12 108 ARG A CA 1
ATOM 847 C C . ARG A 1 108 ? 8.510 6.171 -25.359 1.00 95.12 108 ARG A C 1
ATOM 849 O O . ARG A 1 108 ? 9.596 6.447 -25.864 1.00 95.12 108 ARG A O 1
ATOM 856 N N . LYS A 1 109 ? 7.367 6.735 -25.746 1.00 95.69 109 LYS A N 1
ATOM 857 C CA . LYS A 1 109 ? 7.324 7.823 -26.725 1.00 95.69 109 LYS A CA 1
ATOM 858 C C . LYS A 1 109 ? 7.853 9.108 -26.090 1.00 95.69 109 LYS A C 1
ATOM 860 O O . LYS A 1 109 ? 7.340 9.542 -25.061 1.00 95.69 109 LYS A O 1
ATOM 865 N N . GLN A 1 110 ? 8.848 9.729 -26.713 1.00 95.00 110 GLN A N 1
ATOM 866 C CA . GLN A 1 110 ? 9.300 11.081 -26.393 1.00 95.00 110 GLN A CA 1
ATOM 867 C C . GLN A 1 110 ? 9.242 11.926 -27.666 1.00 95.00 110 GLN A C 1
ATOM 869 O O . GLN A 1 110 ? 9.991 11.709 -28.614 1.00 95.00 110 GLN A O 1
ATOM 874 N N . LYS A 1 111 ? 8.310 12.888 -27.709 1.00 94.19 111 LYS A N 1
ATOM 875 C CA . LYS A 1 111 ? 8.000 13.687 -28.908 1.00 94.19 111 LYS A CA 1
ATOM 876 C C . LYS A 1 111 ? 7.667 12.793 -30.120 1.00 94.19 111 LYS A C 1
ATOM 878 O O . LYS A 1 111 ? 6.589 12.199 -30.159 1.00 94.19 111 LYS A O 1
ATOM 883 N N . ARG A 1 112 ? 8.571 12.715 -31.104 1.00 94.50 112 ARG A N 1
ATOM 884 C CA . ARG A 1 112 ? 8.446 11.916 -32.338 1.00 94.50 112 ARG A CA 1
ATOM 885 C C . ARG A 1 112 ? 9.285 10.632 -32.314 1.00 94.50 112 ARG A C 1
ATOM 887 O O . ARG A 1 112 ? 9.278 9.903 -33.296 1.00 94.50 112 ARG A O 1
ATOM 894 N N . GLU A 1 113 ? 9.964 10.345 -31.208 1.00 95.00 113 GLU A N 1
ATOM 895 C CA . GLU A 1 113 ? 10.872 9.205 -31.070 1.00 95.00 113 GLU A CA 1
ATOM 896 C C . GLU A 1 113 ? 10.323 8.157 -30.097 1.00 95.00 113 GLU A C 1
ATOM 898 O O . GLU A 1 113 ? 9.529 8.460 -29.199 1.00 95.00 113 GLU A O 1
ATOM 903 N N . LEU A 1 114 ? 10.768 6.913 -30.277 1.00 95.38 114 LEU A N 1
ATOM 904 C CA . LEU A 1 114 ? 10.538 5.808 -29.352 1.00 95.38 114 LEU A CA 1
ATOM 905 C C . LEU A 1 114 ? 11.864 5.449 -28.685 1.00 95.38 114 LEU A C 1
ATOM 907 O O . LEU A 1 114 ? 12.841 5.143 -29.363 1.00 95.38 114 LEU A O 1
ATOM 911 N N . ILE A 1 115 ? 11.880 5.457 -27.354 1.00 94.62 115 ILE A N 1
ATOM 912 C CA . ILE A 1 115 ? 13.054 5.119 -26.545 1.00 94.62 115 ILE A CA 1
ATOM 913 C C . ILE A 1 115 ? 12.783 3.811 -25.817 1.00 94.62 115 ILE A C 1
ATOM 915 O O . ILE A 1 115 ? 11.790 3.701 -25.098 1.00 94.62 115 ILE A O 1
ATOM 919 N N . SER A 1 116 ? 13.664 2.831 -25.993 1.00 92.56 116 SER A N 1
ATOM 920 C CA . SER A 1 116 ? 13.579 1.568 -25.265 1.00 92.56 116 SER A CA 1
ATOM 921 C C . SER A 1 116 ? 13.779 1.796 -23.763 1.00 92.56 116 SER A C 1
ATOM 923 O O . SER A 1 116 ? 14.673 2.541 -23.362 1.00 92.56 116 SER A O 1
ATOM 925 N N . VAL A 1 117 ? 12.934 1.180 -22.934 1.00 89.56 117 VAL A N 1
ATOM 926 C CA . VAL A 1 117 ? 12.943 1.335 -21.468 1.00 89.56 117 VAL A CA 1
ATOM 927 C C . VAL A 1 117 ? 13.468 0.082 -20.776 1.00 89.56 117 VAL A C 1
ATOM 929 O O . VAL A 1 117 ? 14.218 0.193 -19.813 1.00 89.56 117 VAL A O 1
ATOM 932 N N . SER A 1 118 ? 13.079 -1.105 -21.246 1.00 86.44 118 SER A N 1
ATOM 933 C CA . SER A 1 118 ? 13.365 -2.368 -20.554 1.00 86.44 118 SER A CA 1
ATOM 934 C C . SER A 1 118 ? 14.570 -3.145 -21.085 1.00 86.44 118 SER A C 1
ATOM 936 O O . SER A 1 118 ? 14.908 -4.184 -20.521 1.00 86.44 118 SER A O 1
ATOM 938 N N . TYR A 1 119 ? 15.185 -2.713 -22.189 1.00 86.56 119 TYR A N 1
ATOM 939 C CA . TYR A 1 119 ? 16.257 -3.465 -22.848 1.00 86.56 119 TYR A CA 1
ATOM 940 C C . TYR A 1 119 ? 17.097 -2.605 -23.800 1.00 86.56 119 TYR A C 1
ATOM 942 O O . TYR A 1 119 ? 16.650 -1.556 -24.265 1.00 86.56 119 TYR A O 1
ATOM 950 N N . ASP A 1 120 ? 18.287 -3.083 -24.159 1.00 88.50 120 ASP A N 1
ATOM 951 C CA . ASP A 1 120 ? 19.038 -2.534 -25.289 1.00 88.50 120 ASP A CA 1
ATOM 952 C C . ASP A 1 120 ? 18.490 -3.100 -26.609 1.00 88.50 120 ASP A C 1
ATOM 954 O O . ASP A 1 120 ? 18.577 -4.297 -26.888 1.00 88.50 120 ASP A O 1
ATOM 958 N N . TYR A 1 121 ? 17.906 -2.234 -27.438 1.00 89.50 121 TYR A N 1
ATOM 959 C CA . TYR A 1 121 ? 17.334 -2.640 -28.721 1.00 89.50 121 TYR A CA 1
ATOM 960 C C . TYR A 1 121 ? 18.385 -2.927 -29.797 1.00 89.50 121 TYR A C 1
ATOM 962 O O . TYR A 1 121 ? 18.064 -3.612 -30.770 1.00 89.50 121 TYR A O 1
ATOM 970 N N . LYS A 1 122 ? 19.617 -2.427 -29.631 1.00 91.94 122 LYS A N 1
ATOM 971 C CA . LYS A 1 122 ? 20.740 -2.695 -30.537 1.00 91.94 122 LYS A CA 1
ATOM 972 C C . LYS A 1 122 ? 21.421 -4.026 -30.225 1.00 91.94 122 LYS A C 1
ATOM 974 O O . LYS A 1 122 ? 22.017 -4.612 -31.121 1.00 91.94 122 LYS A O 1
ATOM 979 N N . ASN A 1 123 ? 21.283 -4.524 -28.996 1.00 89.69 123 ASN A N 1
ATOM 980 C CA . ASN A 1 123 ? 21.807 -5.817 -28.569 1.00 89.69 123 ASN A CA 1
ATOM 981 C C . ASN A 1 123 ? 20.718 -6.681 -27.910 1.00 89.69 123 ASN A C 1
ATOM 983 O O . ASN A 1 123 ? 20.595 -6.785 -26.687 1.00 89.69 123 ASN A O 1
ATOM 987 N N . ARG A 1 124 ? 19.885 -7.305 -28.746 1.00 88.50 124 ARG A N 1
ATOM 988 C CA . ARG A 1 124 ? 18.703 -8.047 -28.298 1.00 88.50 124 ARG A CA 1
ATOM 989 C C . ARG A 1 124 ? 19.056 -9.483 -27.888 1.00 88.50 124 ARG A C 1
ATOM 991 O O . ARG A 1 124 ? 19.008 -10.394 -28.709 1.00 88.50 124 ARG A O 1
ATOM 998 N N . VAL A 1 125 ? 19.330 -9.685 -26.600 1.00 86.94 125 VAL A N 1
ATOM 999 C CA . VAL A 1 125 ? 19.582 -11.015 -26.001 1.00 86.94 125 VAL A CA 1
ATOM 1000 C C . VAL A 1 125 ? 18.334 -11.909 -25.991 1.00 86.94 125 VAL A C 1
ATOM 1002 O O . VAL A 1 125 ? 17.202 -11.411 -26.079 1.00 86.94 125 VAL A O 1
ATOM 1005 N N . ARG A 1 126 ? 18.508 -13.229 -25.853 1.00 85.19 126 ARG A N 1
ATOM 1006 C CA . ARG A 1 126 ? 17.391 -14.192 -25.799 1.00 85.19 126 ARG A CA 1
ATOM 1007 C C . ARG A 1 126 ? 16.567 -14.010 -24.517 1.00 85.19 126 ARG A C 1
ATOM 1009 O O . ARG A 1 126 ? 17.058 -13.475 -23.530 1.00 85.19 126 ARG A O 1
ATOM 1016 N N . ARG A 1 127 ? 15.294 -14.430 -24.517 1.00 79.94 127 ARG A N 1
ATOM 1017 C CA . ARG A 1 127 ? 14.364 -14.209 -23.384 1.00 79.94 127 ARG A CA 1
ATOM 1018 C C . ARG A 1 127 ? 14.891 -14.806 -22.077 1.00 79.94 127 ARG A C 1
ATOM 1020 O O . ARG A 1 127 ? 14.826 -14.144 -21.051 1.00 79.94 127 ARG A O 1
ATOM 1027 N N . GLN A 1 128 ? 15.420 -16.021 -22.143 1.00 84.00 128 GLN A N 1
ATOM 1028 C CA . GLN A 1 128 ? 15.943 -16.776 -21.006 1.00 84.00 128 GLN A CA 1
ATOM 1029 C C . GLN A 1 128 ? 17.225 -16.188 -20.398 1.00 84.00 128 GLN A C 1
ATOM 1031 O O . GLN A 1 128 ? 17.561 -16.509 -19.268 1.00 84.00 128 GLN A O 1
ATOM 1036 N N . GLU A 1 129 ? 17.937 -15.333 -21.134 1.00 84.25 129 GLU A N 1
ATOM 1037 C CA . GLU A 1 129 ? 19.181 -14.692 -20.680 1.00 84.25 129 GLU A CA 1
ATOM 1038 C C . GLU A 1 129 ? 18.919 -13.349 -19.986 1.00 84.25 129 GLU A C 1
ATOM 1040 O O . GLU A 1 129 ? 19.854 -12.656 -19.587 1.00 84.25 129 GLU A O 1
ATOM 1045 N N . ARG A 1 130 ? 17.653 -12.933 -19.870 1.00 80.62 130 ARG A N 1
ATOM 1046 C CA . ARG A 1 130 ? 17.319 -11.620 -19.321 1.00 80.62 130 ARG A CA 1
ATOM 1047 C C . ARG A 1 130 ? 17.177 -11.648 -17.814 1.00 80.62 130 ARG A C 1
ATOM 1049 O O . ARG A 1 130 ? 16.557 -12.572 -17.287 1.00 80.62 130 ARG A O 1
ATOM 1056 N N . PRO A 1 131 ? 17.628 -10.582 -17.133 1.00 82.94 131 PRO A N 1
ATOM 1057 C CA . PRO A 1 131 ? 17.232 -10.374 -15.756 1.00 82.94 131 PRO A CA 1
ATOM 1058 C C . PRO A 1 131 ? 15.702 -10.219 -15.683 1.00 82.94 131 PRO A C 1
ATOM 1060 O O . PRO A 1 131 ? 15.102 -9.594 -16.570 1.00 82.94 131 PRO A O 1
ATOM 1063 N N . PRO A 1 132 ? 15.053 -10.785 -14.653 1.00 85.81 132 PRO A N 1
ATOM 1064 C CA . PRO A 1 132 ? 13.621 -10.634 -14.467 1.00 85.81 132 PRO A CA 1
ATOM 1065 C C . PRO A 1 132 ? 13.282 -9.171 -14.183 1.00 85.81 132 PRO A C 1
ATOM 1067 O O . PRO A 1 132 ? 13.978 -8.479 -13.439 1.00 85.81 132 PRO A O 1
ATOM 1070 N N . LEU A 1 133 ? 12.178 -8.717 -14.764 1.00 89.12 133 LEU A N 1
ATOM 1071 C CA . LEU A 1 133 ? 11.540 -7.466 -14.384 1.00 89.12 133 LEU A CA 1
ATOM 1072 C C . LEU A 1 133 ? 10.352 -7.784 -13.489 1.00 89.12 133 LEU A C 1
ATOM 1074 O O . LEU A 1 133 ? 9.736 -8.838 -13.623 1.00 89.12 133 LEU A O 1
ATOM 1078 N N . TYR A 1 134 ? 10.022 -6.861 -12.598 1.00 91.69 134 TYR A N 1
ATOM 1079 C CA . TYR A 1 134 ? 8.905 -7.005 -11.678 1.00 91.69 134 TYR A CA 1
ATOM 1080 C C . TYR A 1 134 ? 7.916 -5.878 -11.927 1.00 91.69 134 TYR A C 1
ATOM 1082 O O . TYR A 1 134 ? 8.303 -4.715 -12.044 1.00 91.69 134 TYR A O 1
ATOM 1090 N N . LEU A 1 135 ? 6.641 -6.234 -12.034 1.00 92.69 135 LEU A N 1
ATOM 1091 C CA . LEU A 1 135 ? 5.543 -5.288 -12.153 1.00 92.69 135 LEU A CA 1
ATOM 1092 C C . LEU A 1 135 ? 4.766 -5.282 -10.838 1.00 92.69 135 LEU A C 1
ATOM 1094 O O . LEU A 1 135 ? 4.254 -6.324 -10.427 1.00 92.69 135 LEU A O 1
ATOM 1098 N N . GLU A 1 136 ? 4.673 -4.118 -10.193 1.00 93.88 136 GLU A N 1
ATOM 1099 C CA . GLU A 1 136 ? 3.776 -3.919 -9.052 1.00 93.88 136 GLU A CA 1
ATOM 1100 C C . GLU A 1 136 ? 2.356 -4.357 -9.406 1.00 93.88 136 GLU A C 1
ATOM 1102 O O . GLU A 1 136 ? 1.828 -3.989 -10.455 1.00 93.88 136 GLU A O 1
ATOM 1107 N N . ASN A 1 137 ? 1.727 -5.131 -8.526 1.00 93.94 137 ASN A N 1
ATOM 1108 C CA . ASN A 1 137 ? 0.399 -5.688 -8.792 1.00 93.94 137 ASN A CA 1
ATOM 1109 C C . ASN A 1 137 ? -0.717 -5.057 -7.946 1.00 93.94 137 ASN A C 1
ATOM 1111 O O . ASN A 1 137 ? -1.861 -5.488 -8.042 1.00 93.94 137 ASN A O 1
ATOM 1115 N N . GLY A 1 138 ? -0.399 -4.070 -7.102 1.00 92.38 138 GLY A N 1
ATOM 1116 C CA . GLY A 1 138 ? -1.384 -3.373 -6.270 1.00 92.38 138 GLY A CA 1
ATOM 1117 C C . GLY A 1 138 ? -1.955 -4.190 -5.101 1.00 92.38 138 GLY A C 1
ATOM 1118 O O . GLY A 1 138 ? -2.815 -3.703 -4.368 1.00 92.38 138 GLY A O 1
ATOM 1119 N N . SER A 1 139 ? -1.504 -5.431 -4.907 1.00 95.69 139 SER A N 1
ATOM 1120 C CA . SER A 1 139 ? -2.147 -6.370 -3.983 1.00 95.69 139 SER A CA 1
ATOM 1121 C C . SER A 1 139 ? -1.794 -6.111 -2.517 1.00 95.69 139 SER A C 1
ATOM 1123 O O . SER A 1 139 ? -2.689 -6.039 -1.667 1.00 95.69 139 SER A O 1
ATOM 1125 N N . ILE A 1 140 ? -0.502 -5.950 -2.218 1.00 97.38 140 ILE A N 1
ATOM 1126 C CA . ILE A 1 140 ? 0.047 -5.759 -0.874 1.00 97.38 140 ILE A CA 1
ATOM 1127 C C . ILE A 1 140 ? 1.106 -4.659 -0.919 1.00 97.38 140 ILE A C 1
ATOM 1129 O O . ILE A 1 140 ? 2.062 -4.741 -1.687 1.00 97.38 140 ILE A O 1
ATOM 1133 N N . TYR A 1 141 ? 0.973 -3.684 -0.026 1.00 97.75 141 TYR A N 1
ATOM 1134 C CA . TYR A 1 141 ? 2.028 -2.744 0.342 1.00 97.75 141 TYR A CA 1
ATOM 1135 C C . TYR A 1 141 ? 2.219 -2.795 1.857 1.00 97.75 141 TYR A C 1
ATOM 1137 O O . TYR 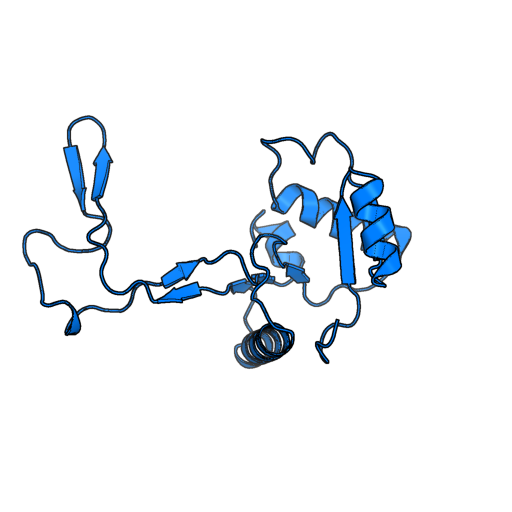A 1 141 ? 1.240 -2.669 2.591 1.00 97.75 141 TYR A O 1
ATOM 1145 N N . ILE A 1 142 ? 3.447 -2.974 2.334 1.00 98.19 142 ILE A N 1
ATOM 1146 C CA . ILE A 1 142 ? 3.789 -2.973 3.759 1.00 98.19 142 ILE A CA 1
ATOM 1147 C C . ILE A 1 142 ? 4.820 -1.890 4.001 1.00 98.19 142 ILE A C 1
ATOM 1149 O O . ILE A 1 142 ? 5.865 -1.900 3.370 1.00 98.19 142 ILE A O 1
ATOM 1153 N N . PHE A 1 143 ? 4.553 -0.968 4.915 1.00 98.06 143 PHE A N 1
ATOM 1154 C CA . PHE A 1 143 ? 5.491 0.110 5.211 1.00 98.06 143 PHE A CA 1
ATOM 1155 C C . PHE A 1 143 ? 5.323 0.621 6.635 1.00 98.06 143 PHE A C 1
ATOM 1157 O O . PHE A 1 143 ? 4.260 0.490 7.256 1.00 98.06 143 PHE A O 1
ATOM 1164 N N . LYS A 1 144 ? 6.384 1.230 7.162 1.00 97.12 144 LYS A N 1
ATOM 1165 C CA . LYS A 1 144 ? 6.327 1.928 8.449 1.00 97.12 144 LYS A CA 1
ATOM 1166 C C . LYS A 1 144 ? 5.620 3.279 8.283 1.00 97.12 144 LYS A C 1
ATOM 1168 O O . LYS A 1 144 ? 5.874 3.972 7.294 1.00 97.12 144 LYS A O 1
ATOM 1173 N N . PRO A 1 145 ? 4.775 3.724 9.233 1.00 95.50 145 PRO A N 1
ATOM 1174 C CA . PRO A 1 145 ? 4.077 5.009 9.120 1.00 95.50 145 PRO A CA 1
ATOM 1175 C C . PRO A 1 145 ? 5.005 6.209 8.890 1.00 95.50 145 PRO A C 1
ATOM 1177 O O . PRO A 1 145 ? 4.613 7.174 8.232 1.00 95.50 145 PRO A O 1
ATOM 1180 N N . GLU A 1 146 ? 6.232 6.159 9.415 1.00 95.12 146 GLU A N 1
ATOM 1181 C CA . GLU A 1 146 ? 7.221 7.229 9.253 1.00 95.12 146 GLU A CA 1
ATOM 1182 C C . GLU A 1 146 ? 7.656 7.416 7.794 1.00 95.12 146 GLU A C 1
ATOM 1184 O O . GLU A 1 146 ? 7.911 8.552 7.394 1.00 95.12 146 GLU A O 1
ATOM 1189 N N . VAL A 1 147 ? 7.695 6.345 6.990 1.00 96.19 147 VAL A N 1
ATOM 1190 C CA . VAL A 1 147 ? 8.065 6.391 5.562 1.00 96.19 147 VAL A CA 1
ATOM 1191 C C . VAL A 1 147 ? 7.079 7.277 4.804 1.00 96.19 147 VAL A C 1
ATOM 1193 O O . VAL A 1 147 ? 7.480 8.247 4.160 1.00 96.19 147 VAL A O 1
ATOM 1196 N N . LEU A 1 148 ? 5.779 7.043 5.003 1.00 95.19 148 LEU A N 1
ATOM 1197 C CA . LEU A 1 148 ? 4.720 7.831 4.373 1.00 95.19 148 LEU A CA 1
ATOM 1198 C C . LEU A 1 148 ? 4.753 9.307 4.785 1.00 95.19 148 LEU A C 1
ATOM 1200 O O . LEU A 1 148 ? 4.493 10.198 3.971 1.00 95.19 148 LEU A O 1
ATOM 1204 N N . VAL A 1 149 ? 5.056 9.589 6.053 1.00 90.75 149 VAL A N 1
ATOM 1205 C CA . VAL A 1 149 ? 5.150 10.969 6.549 1.00 90.75 149 VAL A CA 1
ATOM 1206 C C . VAL A 1 149 ? 6.373 11.671 5.963 1.00 90.75 149 VAL A C 1
ATOM 1208 O O . VAL A 1 149 ? 6.247 12.804 5.502 1.00 90.75 149 VAL A O 1
ATOM 1211 N N . LYS A 1 150 ? 7.527 10.998 5.949 1.00 94.06 150 LYS A N 1
ATOM 1212 C CA . LYS A 1 150 ? 8.807 11.562 5.514 1.00 94.06 150 LYS A CA 1
ATOM 1213 C C . LYS A 1 150 ? 8.877 11.774 4.003 1.00 94.06 150 LYS A C 1
ATOM 1215 O O . LYS A 1 150 ? 9.348 12.818 3.567 1.00 94.06 150 LYS A O 1
ATOM 1220 N N . TYR A 1 151 ? 8.418 10.802 3.219 1.00 95.06 151 TYR A N 1
ATOM 1221 C CA . TYR A 1 151 ? 8.605 10.790 1.765 1.00 95.06 151 TYR A CA 1
ATOM 1222 C C . TYR A 1 151 ? 7.340 11.124 0.978 1.00 95.06 151 TYR A C 1
ATOM 1224 O O . TYR A 1 151 ? 7.407 11.266 -0.239 1.00 95.06 151 TYR A O 1
ATOM 1232 N N . ASN A 1 152 ? 6.188 11.254 1.650 1.00 92.75 152 ASN A N 1
ATOM 1233 C CA . ASN A 1 152 ? 4.884 11.348 0.987 1.00 92.75 152 ASN A CA 1
ATOM 1234 C C . ASN A 1 152 ? 4.657 10.197 -0.011 1.00 92.75 152 ASN A C 1
ATOM 1236 O O . ASN A 1 152 ? 4.018 10.381 -1.041 1.00 92.75 152 ASN A O 1
ATOM 1240 N N . ASN A 1 153 ? 5.227 9.032 0.295 1.00 90.75 153 ASN A N 1
ATOM 1241 C CA . ASN A 1 153 ? 5.140 7.820 -0.499 1.00 90.75 153 ASN A CA 1
ATOM 1242 C C . ASN A 1 153 ? 5.343 6.608 0.419 1.00 90.75 153 ASN A C 1
ATOM 1244 O O . ASN A 1 153 ? 5.934 6.748 1.492 1.00 90.75 153 ASN A O 1
ATOM 1248 N N . ARG A 1 154 ? 4.800 5.467 0.014 1.00 86.50 154 ARG A N 1
ATOM 1249 C CA . ARG A 1 154 ? 4.847 4.203 0.748 1.00 86.50 154 ARG A CA 1
ATOM 1250 C C . ARG A 1 154 ? 6.077 3.390 0.388 1.00 86.50 154 ARG A C 1
ATOM 1252 O O . ARG A 1 154 ? 6.476 3.412 -0.792 1.00 86.50 154 ARG A O 1
#

pLDDT: mean 93.07, std 6.07, range [53.62, 98.38]

Organism: NCBI:txid412755

Foldseek 3Di:
DDAPPDDAAEDEDCDPVVQVVCVVVPHHYDNDDPVQHDPPHDPLSSVVSVVVCCCPPVVDDDFKDKDFDPVCVVDDSVNVNVQVVVCVVVVDQKDADWDWDQDDQDWDDDPPDTHTDQDDPVDDDDSVPDDIDTDGDRGIMMHGPVCCVVPVDD

Mean predicted aligned error: 4.64 Å

Radius of gyration: 19.16 Å; Cα contacts (8 Å, |Δi|>4): 199; chains: 1; bounding box: 45×33×53 Å

InterPro domains:
  IPR003329 Acylneuraminate cytidylyltransferase [PF02348] (3-100)
  IPR029044 Nucleotide-diphospho-sugar transferases [G3DSA:3.90.550.10] (1-154)
  IPR029044 Nucleotide-diphospho-sugar transferases [SSF53448] (3-153)
  IPR050793 CMP-NeuNAc synthase [PTHR21485] (3-148)

Secondary structure (DSSP, 8-state):
---SS----EEEES-HHHHHHHHHTT-EEEE--GGGSSTT--HHHHHHHHHHHIIIII----S-EEE--TT-TT--HHHHHHHHHHHHHTT-SEEEEEEEE-----EEEETTEEEESSS-SSS---GGGSPPEEEEEEEEEEE-HHHHHHHS--